Protein AF-A0A520B8Y1-F1 (afdb_monomer_lite)

Radius of gyration: 11.73 Å; chains: 1; bounding box: 28×21×29 Å

Structure (mmCIF, N/CA/C/O backbone):
data_AF-A0A520B8Y1-F1
#
_entry.id   AF-A0A520B8Y1-F1
#
loop_
_atom_site.group_PDB
_atom_site.id
_atom_site.type_symbol
_atom_site.label_atom_id
_atom_site.label_alt_id
_atom_site.label_comp_id
_atom_site.label_asym_id
_atom_site.label_entity_id
_atom_site.label_seq_id
_atom_site.pdbx_PDB_ins_code
_atom_site.Cartn_x
_a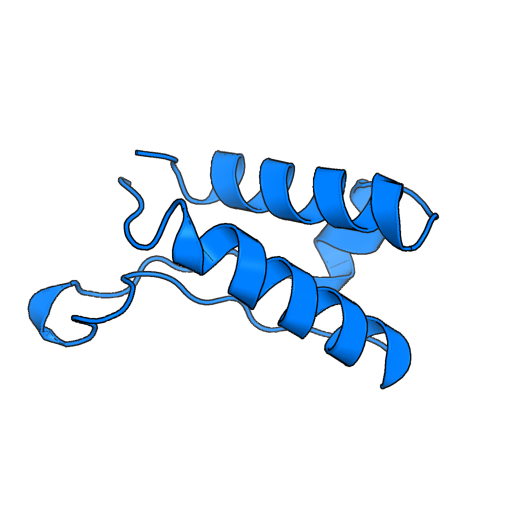tom_site.Cartn_y
_atom_site.Cartn_z
_atom_site.occupancy
_atom_site.B_iso_or_equiv
_atom_site.auth_seq_id
_atom_site.auth_comp_id
_atom_site.auth_asym_id
_atom_site.auth_atom_id
_atom_site.pdbx_PDB_model_num
ATOM 1 N N . MET A 1 1 ? 1.556 4.203 -15.663 1.00 78.06 1 MET A N 1
ATOM 2 C CA . MET A 1 1 ? 2.239 3.580 -14.507 1.00 78.06 1 MET A CA 1
ATOM 3 C C . MET A 1 1 ? 2.274 4.619 -13.412 1.00 78.06 1 MET A C 1
ATOM 5 O O . MET A 1 1 ? 2.534 5.764 -13.747 1.00 78.06 1 MET A O 1
ATOM 9 N N . HIS A 1 2 ? 1.985 4.228 -12.175 1.00 94.56 2 HIS A N 1
ATOM 10 C CA . HIS A 1 2 ? 2.031 5.127 -11.018 1.00 94.56 2 HIS A CA 1
ATOM 11 C C . HIS A 1 2 ? 3.455 5.233 -10.467 1.00 94.56 2 HIS A C 1
ATOM 13 O O . HIS A 1 2 ? 4.241 4.307 -10.668 1.00 94.56 2 HIS A O 1
ATOM 19 N N . THR A 1 3 ? 3.782 6.315 -9.769 1.00 97.31 3 THR A N 1
ATOM 20 C CA . THR A 1 3 ? 4.910 6.383 -8.824 1.00 97.31 3 THR A CA 1
ATOM 21 C C . THR A 1 3 ? 4.534 5.723 -7.485 1.00 97.31 3 THR A C 1
ATOM 23 O O . THR A 1 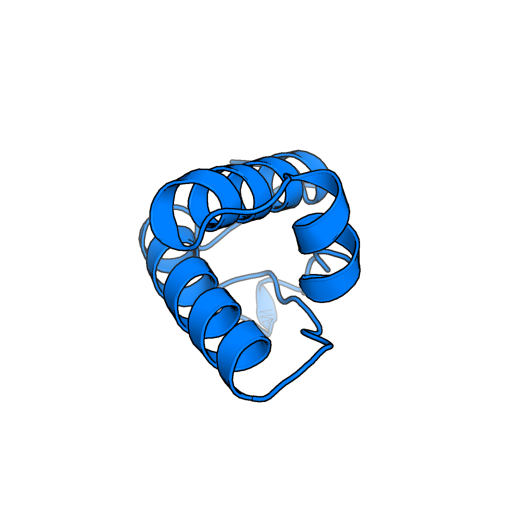3 ? 3.353 5.430 -7.265 1.00 97.31 3 THR A O 1
ATOM 26 N N . PRO A 1 4 ? 5.488 5.467 -6.566 1.00 97.50 4 PRO A N 1
ATOM 27 C CA . PRO A 1 4 ? 5.157 4.958 -5.235 1.00 97.50 4 PRO A CA 1
ATOM 28 C C . PRO A 1 4 ? 4.177 5.860 -4.474 1.00 97.50 4 PRO A C 1
ATOM 30 O O . PRO A 1 4 ? 3.223 5.357 -3.882 1.00 97.50 4 PRO A O 1
ATOM 33 N N . ASP A 1 5 ? 4.361 7.180 -4.553 1.00 97.12 5 ASP A N 1
ATOM 34 C CA . ASP A 1 5 ? 3.509 8.156 -3.866 1.00 97.12 5 ASP A CA 1
ATOM 35 C C . ASP A 1 5 ? 2.092 8.183 -4.449 1.00 97.12 5 ASP A C 1
ATOM 37 O O . ASP A 1 5 ? 1.112 8.155 -3.705 1.00 97.12 5 ASP A O 1
ATOM 41 N N . GLU A 1 6 ? 1.964 8.152 -5.779 1.00 97.88 6 GLU A N 1
ATOM 42 C CA . GLU A 1 6 ? 0.662 8.069 -6.454 1.00 97.88 6 GLU A CA 1
ATOM 43 C C . GLU A 1 6 ? -0.077 6.773 -6.098 1.00 97.88 6 GLU A C 1
ATOM 45 O O . GLU A 1 6 ? -1.291 6.777 -5.887 1.00 97.88 6 GLU A O 1
ATOM 50 N N . LEU A 1 7 ? 0.646 5.654 -5.989 1.00 98.12 7 LEU A N 1
ATOM 51 C CA . LEU A 1 7 ? 0.054 4.384 -5.582 1.00 98.12 7 LEU A CA 1
ATOM 52 C C . LEU A 1 7 ? -0.369 4.396 -4.103 1.00 98.12 7 LEU A C 1
ATOM 54 O O . LEU A 1 7 ? -1.412 3.839 -3.754 1.00 98.12 7 LEU A O 1
ATOM 58 N N . GLY A 1 8 ? 0.411 5.047 -3.239 1.00 98.12 8 GLY A N 1
ATOM 59 C CA . GLY A 1 8 ? 0.059 5.272 -1.838 1.00 98.12 8 GLY A CA 1
ATOM 60 C C . GLY A 1 8 ? -1.204 6.126 -1.698 1.00 98.12 8 GLY A C 1
ATOM 61 O O . GLY A 1 8 ? -2.112 5.782 -0.935 1.00 98.12 8 GLY A O 1
ATOM 62 N N . ASP A 1 9 ? -1.322 7.193 -2.488 1.00 98.25 9 ASP A N 1
ATOM 63 C CA . ASP A 1 9 ? -2.520 8.034 -2.517 1.00 98.25 9 ASP A CA 1
ATOM 64 C C . ASP A 1 9 ? -3.753 7.260 -3.012 1.00 98.25 9 ASP A C 1
ATOM 66 O O . ASP A 1 9 ? -4.836 7.357 -2.425 1.00 98.25 9 ASP A O 1
ATOM 70 N N . LEU A 1 10 ? -3.585 6.407 -4.026 1.00 98.19 10 LEU A N 1
ATOM 71 C CA . LEU A 1 10 ? -4.642 5.523 -4.516 1.00 98.19 10 LEU A CA 1
ATOM 72 C C . LEU A 1 10 ? -5.119 4.546 -3.430 1.00 98.19 10 LEU A C 1
ATOM 74 O O . LEU A 1 10 ? -6.324 4.431 -3.191 1.00 98.19 10 LEU A O 1
ATOM 78 N N . LEU A 1 11 ? -4.191 3.874 -2.738 1.00 98.50 11 LEU A N 1
ATOM 79 C CA . LEU A 1 11 ? -4.509 2.939 -1.652 1.00 98.50 11 LEU A CA 1
ATOM 80 C C . LEU A 1 11 ? -5.272 3.632 -0.520 1.00 98.50 11 LEU A C 1
ATOM 82 O O . LEU A 1 11 ? -6.296 3.125 -0.060 1.00 98.50 11 LEU A O 1
ATOM 86 N N . THR A 1 12 ? -4.807 4.801 -0.080 1.00 98.62 12 THR A N 1
ATOM 87 C CA . THR A 1 12 ? -5.448 5.539 1.020 1.00 98.62 12 THR A CA 1
ATOM 88 C C . THR A 1 12 ? -6.807 6.113 0.627 1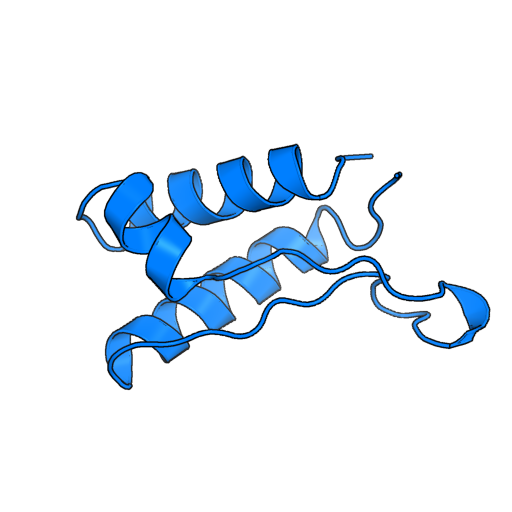.00 98.62 12 THR A C 1
ATOM 90 O O . THR A 1 12 ? -7.721 6.107 1.452 1.00 98.62 12 THR A O 1
ATOM 93 N N . THR A 1 13 ? -6.986 6.531 -0.632 1.00 98.56 13 THR A N 1
ATOM 94 C CA . THR A 1 13 ? -8.294 6.928 -1.185 1.00 98.56 13 THR A CA 1
ATOM 95 C C . THR A 1 13 ? -9.278 5.765 -1.144 1.00 98.56 13 THR A C 1
ATOM 97 O O . THR A 1 13 ? -10.392 5.911 -0.638 1.00 98.56 13 THR A O 1
ATOM 100 N N . LEU A 1 14 ? -8.860 4.596 -1.639 1.00 98.25 14 LEU A N 1
ATOM 101 C CA . LEU A 1 14 ? -9.691 3.395 -1.669 1.00 98.25 14 LEU A CA 1
ATOM 102 C C . LEU A 1 14 ? -10.098 2.969 -0.254 1.00 98.25 14 LEU A C 1
ATOM 104 O O . LEU A 1 14 ? -11.267 2.683 -0.006 1.00 98.25 14 LEU A O 1
ATOM 108 N N . LEU A 1 15 ? -9.150 2.968 0.684 1.00 98.62 15 LEU A N 1
ATOM 109 C CA . LEU A 1 15 ? -9.397 2.595 2.076 1.00 98.62 15 LEU A CA 1
ATOM 110 C C . LEU A 1 15 ? -10.338 3.570 2.786 1.00 98.62 15 LEU A C 1
ATOM 112 O O . LEU A 1 15 ? -11.263 3.124 3.462 1.00 98.62 15 LEU A O 1
ATOM 116 N N . ALA A 1 16 ? -10.156 4.881 2.604 1.00 98.31 16 ALA A N 1
ATOM 117 C CA . ALA A 1 16 ? -11.053 5.881 3.181 1.00 98.31 16 ALA A CA 1
ATOM 118 C C . ALA A 1 16 ? -12.489 5.725 2.651 1.00 98.31 16 ALA A C 1
ATOM 120 O O . ALA A 1 16 ? -13.443 5.803 3.424 1.00 98.31 16 ALA A O 1
ATOM 121 N N . GLY A 1 17 ? -12.646 5.436 1.355 1.00 98.00 17 GLY A N 1
ATOM 122 C CA . GLY A 1 17 ? -13.954 5.199 0.741 1.00 98.00 17 GLY A CA 1
ATOM 123 C C . GLY A 1 17 ? -14.616 3.884 1.168 1.00 98.00 17 GLY A C 1
ATOM 124 O O . GLY A 1 17 ? -15.823 3.853 1.386 1.00 98.00 17 GLY A O 1
ATOM 125 N N . ALA A 1 18 ? -13.847 2.799 1.303 1.00 96.94 18 ALA A N 1
ATOM 126 C CA . ALA A 1 18 ? -14.388 1.462 1.561 1.00 96.94 18 ALA A CA 1
ATOM 127 C C . ALA A 1 18 ? -14.534 1.119 3.053 1.00 96.94 18 ALA A C 1
ATOM 129 O O . ALA A 1 18 ? -15.441 0.380 3.431 1.00 96.94 18 ALA A O 1
ATOM 130 N N . ALA A 1 19 ? -13.637 1.626 3.901 1.00 96.50 19 ALA A N 1
ATOM 131 C CA . ALA A 1 19 ? -13.552 1.288 5.323 1.00 96.50 19 ALA A CA 1
ATOM 132 C C . ALA A 1 19 ? -13.741 2.504 6.254 1.00 96.50 19 ALA A C 1
ATOM 134 O O . ALA A 1 19 ? -13.669 2.356 7.475 1.00 96.50 19 ALA A O 1
ATOM 135 N N . GLY A 1 20 ? -14.003 3.693 5.697 1.00 96.50 20 GLY A N 1
ATOM 136 C CA . GLY A 1 20 ? -14.143 4.942 6.446 1.00 96.50 20 GLY A CA 1
ATOM 137 C C . GLY A 1 20 ? -12.809 5.482 6.971 1.00 96.50 20 GLY A C 1
ATOM 138 O O . GLY A 1 20 ? -11.733 4.996 6.626 1.00 96.50 20 GLY A O 1
ATOM 139 N N . GLY A 1 21 ? -12.867 6.498 7.835 1.00 96.75 21 GLY A N 1
ATOM 140 C CA . GLY A 1 21 ? -11.674 7.194 8.334 1.00 96.75 21 GLY A CA 1
ATOM 141 C C . GLY A 1 21 ? -11.118 8.216 7.336 1.00 96.75 21 GLY A C 1
ATOM 142 O O . GLY A 1 21 ? -11.814 8.628 6.412 1.00 96.75 21 GLY A O 1
ATOM 143 N N . THR A 1 22 ? -9.872 8.653 7.541 1.00 98.31 22 THR A N 1
ATOM 144 C CA . THR A 1 22 ? -9.211 9.652 6.681 1.00 98.31 22 THR A CA 1
ATOM 145 C C . THR A 1 22 ? -8.029 9.049 5.928 1.00 98.31 22 THR A C 1
ATOM 147 O O . THR A 1 22 ? -7.458 8.040 6.358 1.00 98.31 22 THR A O 1
ATOM 150 N N . LYS A 1 23 ? -7.638 9.668 4.805 1.00 98.19 23 LYS A N 1
ATOM 151 C CA . LYS A 1 23 ? -6.487 9.219 4.006 1.00 98.19 23 LYS A CA 1
ATOM 152 C C . LYS A 1 23 ? -5.199 9.250 4.826 1.00 98.19 23 LYS A C 1
ATOM 154 O O . LYS A 1 23 ? -4.412 8.316 4.748 1.00 98.19 23 LYS A O 1
ATOM 159 N N . GLU A 1 24 ? -5.027 10.259 5.677 1.00 98.19 24 GLU A N 1
ATOM 160 C CA . GLU A 1 24 ? -3.854 10.431 6.544 1.00 98.19 24 GLU A CA 1
ATOM 161 C C . GLU A 1 24 ? -3.757 9.299 7.572 1.00 98.19 24 GLU A C 1
ATOM 163 O O . GLU A 1 24 ? -2.688 8.724 7.774 1.00 98.19 24 GLU A O 1
ATOM 168 N N . ALA A 1 25 ? -4.884 8.920 8.186 1.00 98.12 25 ALA A N 1
ATOM 169 C CA . ALA A 1 25 ? -4.925 7.798 9.119 1.00 98.12 25 ALA A CA 1
ATOM 170 C C . ALA A 1 25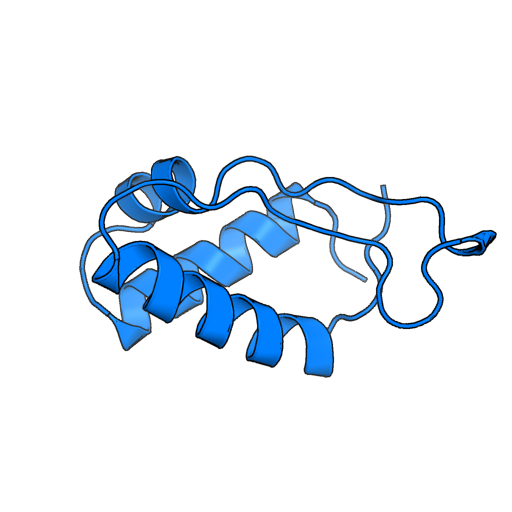 ? -4.585 6.468 8.427 1.00 98.12 25 ALA A C 1
ATOM 172 O O . ALA A 1 25 ? -3.929 5.607 9.019 1.00 98.12 25 ALA A O 1
ATOM 173 N N . TRP A 1 26 ? -5.015 6.294 7.175 1.00 98.56 26 TRP A N 1
ATOM 174 C CA . TRP A 1 26 ? -4.656 5.127 6.376 1.00 98.56 26 TRP A CA 1
ATOM 175 C C . TRP A 1 26 ? -3.211 5.157 5.898 1.00 98.56 26 TRP A C 1
ATOM 177 O O . TRP A 1 26 ? -2.586 4.105 5.913 1.00 98.56 26 TRP A O 1
ATOM 187 N N . ALA A 1 27 ? -2.646 6.316 5.560 1.00 98.31 27 ALA A N 1
ATOM 188 C CA . ALA A 1 27 ? -1.255 6.440 5.123 1.00 98.31 27 ALA A CA 1
ATOM 189 C C . ALA A 1 27 ? -0.286 5.885 6.178 1.00 98.31 27 ALA A C 1
ATOM 191 O O . ALA A 1 27 ? 0.599 5.094 5.859 1.00 98.31 27 ALA A O 1
ATOM 192 N N . VAL A 1 28 ? -0.524 6.199 7.458 1.00 98.31 28 VAL A N 1
ATOM 193 C CA . VAL A 1 28 ? 0.257 5.658 8.585 1.00 98.31 28 VAL A CA 1
ATOM 194 C C . VAL A 1 28 ? 0.162 4.129 8.669 1.00 98.31 28 VAL A C 1
ATOM 196 O O . VAL A 1 28 ? 1.141 3.453 8.985 1.00 98.31 28 VAL A O 1
ATOM 199 N N . LYS A 1 29 ? -1.020 3.566 8.396 1.00 98.56 29 LYS A N 1
ATOM 200 C CA . LYS A 1 29 ? -1.259 2.120 8.486 1.00 98.56 29 LYS A CA 1
ATOM 201 C C . LYS A 1 29 ? -0.762 1.359 7.262 1.00 98.56 29 LYS A C 1
ATOM 203 O O . LYS A 1 29 ? -0.277 0.249 7.424 1.00 98.56 29 LYS A O 1
ATOM 208 N N . VAL A 1 30 ? -0.891 1.920 6.062 1.00 98.31 30 VAL A N 1
ATOM 209 C CA . VAL A 1 30 ? -0.373 1.340 4.814 1.00 98.31 30 VAL A CA 1
ATOM 210 C C . VAL A 1 30 ? 1.154 1.323 4.845 1.00 98.31 30 VAL A C 1
ATOM 212 O O . VAL A 1 30 ? 1.757 0.316 4.480 1.00 98.31 30 VAL A O 1
ATOM 215 N N . GLY A 1 31 ? 1.763 2.397 5.350 1.00 97.62 31 GLY A N 1
ATOM 216 C CA . GLY A 1 31 ? 3.207 2.577 5.336 1.00 97.62 31 GLY A CA 1
ATOM 217 C C . GLY A 1 31 ? 3.723 2.982 3.955 1.00 97.62 31 GLY A C 1
ATOM 218 O O . GLY A 1 31 ? 2.956 3.347 3.064 1.00 97.62 31 GLY A O 1
ATOM 219 N N . LEU A 1 32 ? 5.044 2.936 3.795 1.00 97.00 32 LEU A N 1
ATOM 220 C CA . LEU A 1 32 ? 5.697 3.275 2.535 1.00 97.00 32 LEU A CA 1
ATOM 221 C C . LEU A 1 32 ? 5.345 2.247 1.452 1.00 97.00 32 LEU A C 1
ATOM 223 O O . LEU A 1 32 ? 5.383 1.039 1.696 1.00 97.00 32 LEU A O 1
ATOM 227 N N . VAL A 1 33 ? 5.045 2.737 0.248 1.00 98.19 33 VAL A N 1
ATOM 228 C CA . VAL A 1 33 ? 5.032 1.904 -0.956 1.00 98.19 33 VAL A CA 1
ATOM 229 C C . VAL A 1 33 ? 6.471 1.757 -1.430 1.00 98.19 33 VAL A C 1
ATOM 231 O O . VAL A 1 33 ? 7.115 2.727 -1.821 1.00 98.19 33 VAL A O 1
ATOM 234 N N . GLU A 1 34 ? 6.985 0.538 -1.396 1.00 97.94 34 GLU A N 1
ATOM 235 C CA . GLU A 1 34 ? 8.349 0.236 -1.812 1.00 97.94 34 GLU A CA 1
ATOM 236 C C . GLU A 1 34 ? 8.342 -0.351 -3.216 1.00 97.94 34 GLU A C 1
ATOM 238 O O . GLU A 1 34 ? 7.632 -1.324 -3.486 1.00 97.94 34 GLU A O 1
ATOM 243 N N . LYS A 1 35 ? 9.166 0.207 -4.106 1.00 97.69 35 LYS A N 1
ATOM 244 C CA . LYS A 1 35 ? 9.423 -0.398 -5.409 1.00 97.69 35 LYS A CA 1
ATOM 245 C C . LYS A 1 35 ? 10.453 -1.513 -5.272 1.00 97.69 35 LYS A C 1
ATOM 247 O O . LYS A 1 35 ? 11.524 -1.340 -4.697 1.00 97.69 35 LYS A O 1
ATOM 252 N N . LEU A 1 36 ? 10.135 -2.645 -5.876 1.00 97.44 36 LEU A N 1
ATOM 253 C CA . LEU A 1 36 ? 10.947 -3.846 -5.917 1.00 97.44 36 LEU A CA 1
ATOM 254 C C . LEU A 1 36 ? 11.567 -4.045 -7.313 1.00 97.44 36 LEU A C 1
ATOM 256 O O . LEU A 1 36 ? 10.999 -3.616 -8.325 1.00 97.44 36 LEU A O 1
ATOM 260 N N . PRO A 1 37 ? 12.715 -4.738 -7.418 1.00 96.50 37 PRO A N 1
ATOM 261 C CA . PRO A 1 37 ? 13.289 -5.106 -8.709 1.00 96.50 37 PRO A CA 1
ATOM 262 C C . PRO A 1 37 ? 12.354 -6.028 -9.505 1.00 96.50 37 PRO A C 1
ATOM 264 O O . PRO A 1 37 ? 12.031 -7.127 -9.050 1.00 96.50 37 PRO A O 1
ATOM 267 N N . ILE A 1 38 ? 11.970 -5.620 -10.722 1.00 94.81 38 ILE A N 1
ATOM 268 C CA . ILE A 1 38 ? 11.056 -6.392 -11.591 1.00 94.81 38 ILE A CA 1
ATOM 269 C C . ILE A 1 38 ? 11.615 -7.789 -11.891 1.00 94.81 38 ILE A C 1
ATOM 271 O O . ILE A 1 38 ? 10.862 -8.757 -11.902 1.00 94.81 38 ILE A O 1
ATOM 275 N N . ALA A 1 39 ? 12.936 -7.916 -12.063 1.00 95.94 39 ALA A N 1
ATOM 276 C CA . ALA A 1 39 ? 13.589 -9.188 -12.384 1.00 95.94 39 ALA A CA 1
ATOM 277 C C . ALA A 1 39 ? 13.330 -10.298 -11.345 1.00 95.94 39 ALA A C 1
ATOM 279 O O . ALA A 1 39 ? 13.340 -11.474 -11.692 1.00 95.94 39 ALA A O 1
ATOM 280 N N . MET A 1 40 ? 13.090 -9.926 -10.083 1.00 96.69 40 MET A N 1
ATOM 281 C CA . MET A 1 40 ? 12.803 -10.857 -8.983 1.00 96.69 40 MET A CA 1
ATOM 282 C C . MET A 1 40 ? 11.315 -10.889 -8.608 1.00 96.69 40 MET A C 1
ATOM 284 O O . MET A 1 40 ? 10.891 -11.764 -7.861 1.00 96.69 40 MET A O 1
ATOM 288 N N . ASN A 1 41 ? 10.518 -9.948 -9.118 1.00 97.06 41 ASN A N 1
ATOM 289 C CA . ASN A 1 41 ? 9.139 -9.718 -8.697 1.00 97.06 41 ASN A CA 1
ATOM 290 C C . ASN A 1 41 ? 8.227 -9.615 -9.927 1.00 97.06 41 ASN A C 1
ATOM 292 O O . ASN A 1 41 ? 7.688 -8.559 -10.260 1.00 97.06 41 ASN A O 1
ATOM 296 N N . LEU A 1 42 ? 8.087 -10.743 -10.628 1.00 95.75 42 LEU A N 1
ATOM 297 C CA . LEU A 1 42 ? 7.400 -10.813 -11.921 1.00 95.75 42 LEU A CA 1
ATOM 298 C C . LEU A 1 42 ? 5.895 -10.539 -11.817 1.00 95.75 42 LEU A C 1
ATOM 300 O O . LEU A 1 42 ? 5.323 -9.978 -12.744 1.00 95.75 42 LEU A O 1
ATOM 304 N N . ALA A 1 43 ? 5.253 -10.907 -10.706 1.00 95.56 43 ALA A N 1
ATOM 305 C CA . ALA A 1 43 ? 3.813 -10.715 -10.522 1.00 95.56 43 ALA A CA 1
ATOM 306 C C . ALA A 1 43 ? 3.436 -9.257 -10.196 1.00 95.56 43 ALA A C 1
ATOM 308 O O . ALA A 1 43 ? 2.351 -8.803 -10.548 1.00 95.56 43 ALA A O 1
ATOM 309 N N . SER A 1 44 ? 4.315 -8.529 -9.507 1.00 97.94 44 SER A N 1
ATOM 310 C CA . SER A 1 44 ? 4.147 -7.117 -9.164 1.00 97.94 44 SER A CA 1
ATOM 311 C C . SER A 1 44 ? 5.461 -6.567 -8.631 1.00 97.94 44 SER A C 1
ATOM 313 O O . SER A 1 44 ? 6.118 -7.248 -7.855 1.00 97.94 44 SER A O 1
ATOM 315 N N . ASN A 1 45 ? 5.837 -5.341 -8.993 1.00 98.12 45 ASN A N 1
ATOM 316 C CA . ASN A 1 45 ? 7.113 -4.751 -8.576 1.00 98.12 45 ASN A CA 1
ATOM 317 C C . ASN A 1 45 ? 6.995 -3.824 -7.362 1.00 98.12 45 ASN A C 1
ATOM 319 O O . ASN A 1 45 ? 7.781 -2.887 -7.242 1.00 98.12 45 ASN A O 1
ATOM 323 N N . TRP A 1 46 ? 6.018 -4.039 -6.487 1.00 98.38 46 TRP A N 1
ATOM 324 C CA . TRP A 1 46 ? 5.862 -3.198 -5.309 1.00 98.38 46 TRP A CA 1
ATOM 325 C C . TRP A 1 46 ? 5.226 -3.928 -4.133 1.00 98.38 46 TRP A C 1
ATOM 327 O O . TRP A 1 46 ? 4.460 -4.888 -4.284 1.00 98.38 46 TRP A O 1
ATOM 337 N N . GLN A 1 47 ? 5.537 -3.431 -2.942 1.00 98.12 47 GLN A N 1
ATOM 338 C CA . GLN A 1 47 ? 4.982 -3.907 -1.685 1.00 98.12 47 GLN A CA 1
ATOM 339 C C . GLN A 1 47 ? 4.682 -2.748 -0.737 1.00 98.12 47 GLN A C 1
ATOM 341 O O . GLN A 1 47 ? 5.106 -1.615 -0.949 1.00 98.12 47 GLN A O 1
ATOM 346 N N . VAL A 1 48 ? 3.945 -3.066 0.319 1.00 98.31 48 VAL A N 1
ATOM 347 C CA . VAL A 1 48 ? 3.711 -2.201 1.476 1.00 98.31 48 VAL A CA 1
ATOM 348 C C . VAL A 1 48 ? 3.947 -3.023 2.737 1.00 98.31 48 VAL A C 1
ATOM 350 O O . VAL A 1 48 ? 3.859 -4.253 2.690 1.00 98.31 48 VAL A O 1
ATOM 353 N N . THR A 1 49 ? 4.192 -2.358 3.867 1.00 97.50 49 THR A N 1
ATOM 354 C CA . THR A 1 49 ? 4.328 -3.009 5.181 1.00 97.50 49 THR A CA 1
ATOM 355 C C . THR A 1 49 ? 3.206 -2.541 6.114 1.00 97.50 49 THR A C 1
ATOM 357 O O . THR A 1 49 ? 3.385 -1.567 6.849 1.00 97.50 49 THR A O 1
ATOM 360 N N . PRO A 1 50 ? 2.035 -3.215 6.111 1.00 97.62 50 PRO A N 1
ATOM 361 C CA . PRO A 1 50 ? 0.871 -2.751 6.853 1.00 97.62 50 PRO A CA 1
ATOM 362 C C . PRO A 1 50 ? 1.041 -2.839 8.376 1.00 97.62 50 PRO A C 1
ATOM 364 O O . PRO A 1 50 ? 1.476 -3.858 8.925 1.00 97.62 50 PRO A O 1
ATOM 367 N N . SER A 1 51 ? 0.579 -1.812 9.081 1.00 98.00 51 SER A N 1
ATOM 368 C CA . SER A 1 51 ? 0.527 -1.727 10.540 1.00 98.00 51 SER A CA 1
ATOM 369 C C . SER A 1 51 ? -0.918 -1.604 11.060 1.00 98.00 51 SER A C 1
ATOM 371 O O . SER A 1 51 ? -1.885 -1.656 10.300 1.00 98.00 51 SER A O 1
ATOM 373 N N . GLY A 1 52 ? -1.086 -1.515 12.383 1.00 96.38 52 GLY A N 1
ATOM 374 C CA . GLY A 1 52 ? -2.401 -1.407 13.026 1.00 96.38 52 GLY A CA 1
ATOM 375 C C . GLY A 1 52 ? -3.019 -2.742 13.457 1.00 96.38 52 GLY A C 1
ATOM 376 O O . GLY A 1 52 ? -2.335 -3.761 13.606 1.00 96.38 52 GLY A O 1
ATOM 377 N N . LYS A 1 53 ? -4.331 -2.720 13.722 1.00 97.50 53 LYS A N 1
ATOM 378 C CA . LYS A 1 53 ? -5.095 -3.871 14.228 1.00 97.50 53 LYS A CA 1
ATOM 379 C C . LYS A 1 53 ? -5.328 -4.902 13.121 1.00 97.50 53 LYS A C 1
ATOM 381 O O . LYS A 1 53 ? -5.203 -4.609 11.936 1.00 97.50 53 LYS A O 1
ATOM 386 N N . ALA A 1 54 ? -5.749 -6.109 13.498 1.00 98.06 54 ALA A N 1
ATOM 387 C CA . ALA A 1 54 ? -6.055 -7.174 12.538 1.00 98.06 54 ALA A CA 1
ATOM 388 C C . ALA A 1 54 ? -7.072 -6.744 11.459 1.00 98.06 54 ALA A C 1
ATOM 390 O O . ALA A 1 54 ? -6.905 -7.082 10.290 1.00 98.06 54 ALA A O 1
ATOM 391 N N . ALA A 1 55 ? -8.083 -5.952 11.834 1.00 97.50 55 ALA A N 1
ATOM 392 C CA . ALA A 1 55 ? -9.056 -5.403 10.890 1.00 97.50 55 ALA A CA 1
ATOM 393 C C . ALA A 1 55 ? -8.424 -4.421 9.886 1.00 97.50 55 ALA A C 1
ATOM 395 O O . ALA A 1 55 ? -8.742 -4.488 8.702 1.00 97.50 55 ALA A O 1
ATOM 396 N N . ASP A 1 56 ? -7.491 -3.573 10.336 1.00 98.19 56 ASP A N 1
ATOM 397 C CA . ASP A 1 56 ? -6.769 -2.637 9.465 1.00 98.19 56 ASP A CA 1
ATOM 398 C C . ASP A 1 56 ? -5.931 -3.402 8.436 1.00 98.19 56 ASP A C 1
ATOM 400 O O . ASP A 1 56 ? -6.044 -3.169 7.236 1.00 98.19 56 ASP A O 1
ATOM 404 N N . LYS A 1 57 ? -5.144 -4.382 8.898 1.00 98.44 57 LYS A N 1
ATOM 405 C CA . LYS A 1 57 ? -4.300 -5.213 8.027 1.00 98.44 57 LYS A CA 1
ATOM 406 C C . LYS A 1 57 ? -5.124 -5.990 7.005 1.00 98.44 57 LYS A C 1
ATOM 408 O O . LYS A 1 57 ? -4.711 -6.105 5.855 1.00 98.44 57 LYS A O 1
ATOM 413 N N . LYS A 1 58 ? -6.297 -6.490 7.408 1.00 98.44 58 LYS A N 1
ATOM 414 C CA . LYS A 1 58 ? -7.234 -7.162 6.502 1.00 98.44 58 LYS A CA 1
ATOM 415 C C . LYS A 1 58 ? -7.733 -6.211 5.411 1.00 98.44 58 LYS A C 1
ATOM 417 O O . LYS A 1 58 ? -7.665 -6.570 4.241 1.00 98.44 58 LYS A O 1
ATOM 422 N N . ALA A 1 59 ? -8.189 -5.013 5.781 1.00 98.56 59 ALA A N 1
ATOM 423 C CA . ALA A 1 59 ? -8.661 -4.016 4.821 1.00 98.56 59 ALA A CA 1
ATOM 424 C C . ALA A 1 59 ? -7.548 -3.593 3.847 1.00 98.56 59 ALA A C 1
ATOM 426 O O . ALA A 1 59 ? -7.769 -3.542 2.639 1.00 98.56 59 ALA A O 1
ATOM 427 N N . ILE A 1 60 ? -6.332 -3.367 4.358 1.00 98.69 60 ILE A N 1
ATOM 428 C CA . ILE A 1 60 ? -5.166 -3.017 3.537 1.00 98.69 60 ILE A CA 1
ATOM 429 C C . ILE A 1 60 ? -4.812 -4.152 2.576 1.00 98.69 60 ILE A C 1
ATOM 431 O O . ILE A 1 60 ? -4.597 -3.883 1.402 1.00 98.69 60 ILE A O 1
ATOM 435 N N . GLY A 1 61 ? -4.805 -5.409 3.029 1.00 98.56 61 GLY A N 1
ATOM 436 C CA . GLY A 1 61 ? -4.555 -6.559 2.155 1.00 98.56 61 GLY A CA 1
ATOM 437 C C . GLY A 1 61 ? -5.541 -6.626 0.986 1.00 98.56 61 GLY A C 1
ATOM 438 O O 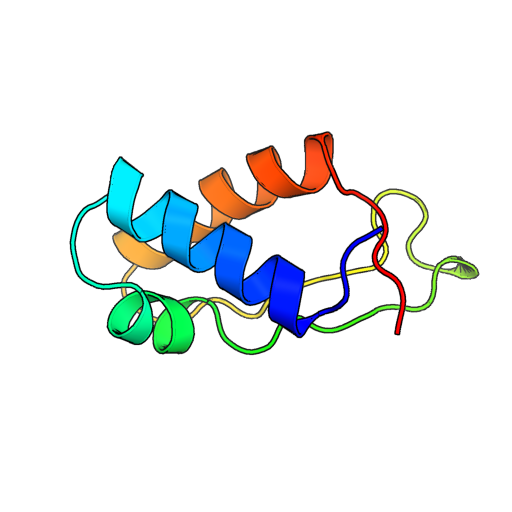. GLY A 1 61 ? -5.128 -6.737 -0.163 1.00 98.56 61 GLY A O 1
ATOM 439 N N . GLN A 1 62 ? -6.834 -6.442 1.261 1.00 98.44 62 GLN A N 1
ATOM 440 C CA . GLN A 1 62 ? -7.870 -6.424 0.222 1.00 98.44 62 GLN A CA 1
ATOM 441 C C . GLN A 1 62 ? -7.690 -5.258 -0.761 1.00 98.44 62 GLN A C 1
ATOM 443 O O . GLN A 1 62 ? -7.817 -5.444 -1.970 1.00 98.44 62 GLN A O 1
ATOM 448 N N . ALA A 1 63 ? -7.369 -4.061 -0.262 1.00 98.50 63 ALA A N 1
ATOM 449 C CA . ALA A 1 63 ? -7.081 -2.902 -1.104 1.00 98.50 63 ALA A CA 1
ATOM 450 C C . ALA A 1 63 ? -5.843 -3.133 -1.987 1.00 98.50 63 ALA A C 1
ATOM 452 O O . ALA A 1 63 ? -5.866 -2.828 -3.178 1.00 98.50 63 ALA A O 1
ATOM 453 N N . VAL A 1 64 ? -4.786 -3.721 -1.422 1.00 98.50 64 VAL A N 1
ATOM 454 C CA . VAL A 1 64 ? -3.556 -4.082 -2.133 1.00 98.50 64 VAL A CA 1
ATOM 455 C C . VAL A 1 64 ? -3.840 -5.07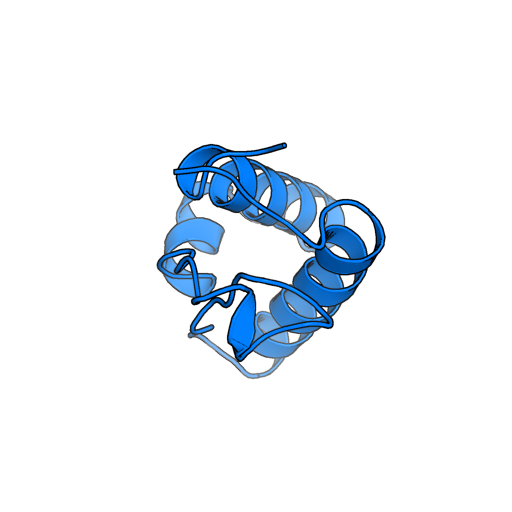5 -3.255 1.00 98.50 64 VAL A C 1
ATOM 457 O O . VAL A 1 64 ? -3.350 -4.868 -4.360 1.00 98.50 64 VAL A O 1
ATOM 460 N N . ASP A 1 65 ? -4.653 -6.104 -3.017 1.00 98.31 65 ASP A N 1
ATOM 461 C CA . ASP A 1 65 ? -5.003 -7.086 -4.050 1.00 98.31 65 ASP A CA 1
ATOM 462 C C . ASP A 1 65 ? -5.762 -6.438 -5.219 1.00 98.31 65 ASP A C 1
ATOM 464 O O . ASP A 1 65 ? -5.434 -6.675 -6.384 1.00 98.31 65 ASP A O 1
ATOM 468 N N . ILE A 1 66 ? -6.722 -5.553 -4.923 1.00 98.00 66 ILE A N 1
ATOM 469 C CA . ILE A 1 66 ? -7.488 -4.806 -5.936 1.00 98.00 66 ILE A CA 1
ATOM 470 C C . ILE A 1 66 ? -6.573 -3.895 -6.759 1.00 98.00 66 ILE A C 1
ATOM 472 O O . ILE A 1 66 ? -6.640 -3.886 -7.991 1.00 98.00 66 ILE A O 1
ATOM 476 N N . VAL A 1 67 ? -5.722 -3.118 -6.087 1.00 97.88 67 VAL A N 1
ATOM 477 C CA . VAL A 1 67 ? -4.812 -2.177 -6.747 1.00 97.88 67 VAL A CA 1
ATOM 478 C C . VAL A 1 67 ? -3.768 -2.931 -7.564 1.00 97.88 67 VAL A C 1
ATOM 480 O O . VAL A 1 67 ? -3.496 -2.546 -8.696 1.00 97.88 67 VAL A O 1
ATOM 483 N N . ARG A 1 68 ? -3.230 -4.043 -7.056 1.00 97.75 68 ARG A N 1
ATOM 484 C CA . ARG A 1 68 ? -2.231 -4.858 -7.759 1.00 97.75 68 ARG A CA 1
ATOM 485 C C . ARG A 1 68 ? -2.788 -5.509 -9.020 1.00 97.75 68 ARG A C 1
ATOM 487 O O . ARG A 1 68 ? -2.066 -5.587 -10.008 1.00 97.75 68 ARG A O 1
ATOM 494 N N . ALA A 1 69 ? -4.056 -5.919 -9.021 1.00 97.69 69 ALA A N 1
ATOM 495 C CA . ALA A 1 69 ? -4.701 -6.461 -10.215 1.00 97.69 69 ALA A CA 1
ATOM 496 C C . ALA A 1 69 ? -4.750 -5.448 -11.378 1.00 97.69 69 ALA A C 1
ATOM 498 O O . ALA A 1 69 ? -4.682 -5.842 -12.539 1.00 97.69 69 ALA A O 1
ATOM 499 N N . GLN A 1 70 ? -4.838 -4.148 -11.077 1.00 97.25 70 GLN A N 1
ATOM 500 C CA . GLN A 1 70 ? -4.922 -3.072 -12.077 1.00 97.25 70 GLN A CA 1
ATOM 501 C C . GLN A 1 70 ? -3.570 -2.400 -12.351 1.00 97.25 70 GLN A C 1
ATOM 503 O O . GLN A 1 70 ? -3.304 -1.916 -13.452 1.00 97.25 70 GLN A O 1
ATOM 508 N N . HIS A 1 71 ? -2.706 -2.361 -11.341 1.00 97.19 71 HIS A N 1
ATOM 509 C CA . HIS A 1 71 ? -1.432 -1.654 -11.341 1.00 97.19 71 HIS A CA 1
ATOM 510 C C . HIS A 1 71 ? -0.328 -2.551 -10.764 1.00 97.19 71 HIS A C 1
ATOM 512 O O . HIS A 1 71 ? 0.245 -2.240 -9.718 1.00 97.19 71 HIS A O 1
ATOM 518 N N . PRO A 1 72 ? 0.006 -3.677 -11.423 1.00 97.88 72 PRO A N 1
ATOM 519 C CA . PRO A 1 72 ? 1.040 -4.582 -10.923 1.00 97.88 72 PRO A CA 1
ATOM 520 C C . PRO A 1 72 ? 2.426 -3.928 -10.936 1.00 97.88 72 PRO A C 1
ATOM 522 O O . PRO A 1 72 ? 3.271 -4.287 -10.113 1.00 97.88 72 PRO A O 1
ATOM 525 N N . TYR A 1 73 ? 2.645 -2.948 -11.823 1.00 97.94 73 TYR A N 1
ATOM 526 C CA . TYR A 1 73 ? 3.929 -2.276 -11.993 1.00 97.94 73 TYR A CA 1
ATOM 527 C C . TYR A 1 73 ? 3.857 -0.758 -11.787 1.00 97.94 73 TYR A C 1
ATOM 529 O O . TYR A 1 73 ? 3.029 -0.071 -12.395 1.00 97.94 73 TYR A O 1
ATOM 537 N N . ILE A 1 74 ? 4.784 -0.241 -10.982 1.00 97.00 74 ILE A N 1
ATOM 538 C CA . ILE A 1 74 ? 5.021 1.184 -10.744 1.00 97.00 74 ILE A CA 1
ATOM 539 C C . ILE A 1 74 ? 6.376 1.639 -11.303 1.00 97.00 74 ILE A C 1
ATOM 541 O O . ILE A 1 74 ? 7.337 0.864 -11.395 1.00 97.00 74 ILE A O 1
ATOM 545 N N . ALA A 1 75 ? 6.435 2.907 -11.698 1.00 92.56 75 ALA A N 1
ATOM 546 C CA . ALA A 1 75 ? 7.634 3.621 -12.124 1.00 92.56 75 ALA A CA 1
ATOM 547 C C . ALA A 1 75 ? 8.256 4.375 -10.934 1.00 92.56 75 ALA A C 1
ATOM 549 O O . ALA A 1 75 ? 7.620 4.494 -9.893 1.00 92.56 75 ALA A O 1
ATOM 550 N N . GLY A 1 76 ? 9.494 4.859 -11.080 1.00 80.19 76 GLY A N 1
ATOM 551 C CA . GLY A 1 76 ? 10.232 5.550 -10.005 1.00 80.19 76 GLY A CA 1
ATOM 552 C C . GLY A 1 76 ? 11.573 4.920 -9.697 1.00 80.19 76 GLY A C 1
ATOM 553 O O . GLY A 1 76 ? 11.587 3.699 -9.448 1.00 80.19 76 GLY A O 1
#

Secondary structure (DSSP, 8-state):
-B-HHHHHHHHHHHHHHHH-S-HHHHHHHH---EE--GGG-SS-SEE----S-HHHHHHHHHHHHHHHHH---B--

Foldseek 3Di:
DAAQVRLLQQLLVVCCVPVNDHSVVLSVQQDGWDAADCVVQVQARTGTDGDDDPVSVVSSVVSCVVSCVVDRYHDD

Sequence (76 aa):
MHTPDELGDLLTTLLAGAAGGTKEAWAVKVGLVEKLPIAMNLASNWQVTPSGKAADKKAIGQAVDIVRAQHPYIAG

pLDDT: mean 97.15, std 3.15, range [78.06, 98.69]